Protein AF-G8S6R4-F1 (afdb_monomer_lite)

Secondary structure (DSSP, 8-state):
--TT-S--EEEEEETTEEEEEE-HHHHHHHHHHHHHHHHHHHTTPPPPPPPHHHHHHHHHHHHHHHHHHHH-

Structure (mmCIF, N/CA/C/O backbone):
data_AF-G8S6R4-F1
#
_entry.id   AF-G8S6R4-F1
#
loop_
_atom_site.group_PDB
_atom_site.id
_atom_site.type_symbol
_atom_site.label_atom_id
_atom_site.label_alt_id
_atom_site.label_comp_id
_atom_site.label_asym_id
_atom_site.label_entity_id
_atom_site.label_seq_id
_atom_site.pdbx_PDB_ins_code
_atom_site.Cartn_x
_atom_site.Cartn_y
_atom_site.Cartn_z
_atom_site.occupancy
_atom_site.B_iso_or_equiv
_atom_site.auth_seq_id
_atom_site.auth_comp_id
_atom_site.auth_asym_id
_atom_site.auth_atom_id
_atom_site.pdbx_PDB_model_num
ATOM 1 N N . MET A 1 1 ? 26.280 7.086 -0.955 1.00 38.34 1 MET A N 1
ATOM 2 C CA . MET A 1 1 ? 24.854 6.796 -1.209 1.00 38.34 1 MET A CA 1
ATOM 3 C C . MET A 1 1 ? 24.779 6.118 -2.559 1.00 38.34 1 MET A C 1
ATOM 5 O O . MET A 1 1 ? 25.259 6.695 -3.527 1.00 38.34 1 MET A O 1
ATOM 9 N N . ASN A 1 2 ? 24.326 4.867 -2.594 1.00 33.53 2 ASN A N 1
ATOM 10 C CA . ASN A 1 2 ? 24.267 4.069 -3.815 1.00 33.53 2 ASN A CA 1
ATOM 11 C C . ASN A 1 2 ? 22.893 4.323 -4.469 1.00 33.53 2 ASN A C 1
ATOM 13 O O . ASN A 1 2 ? 21.889 4.141 -3.783 1.00 33.53 2 AS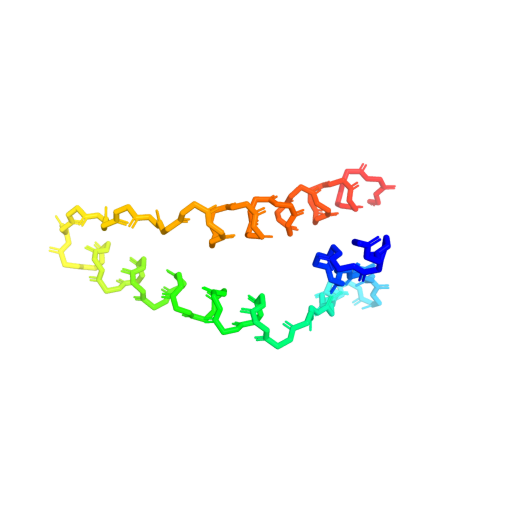N A O 1
ATOM 17 N N . PRO A 1 3 ? 22.796 4.744 -5.741 1.00 44.53 3 PRO A N 1
ATOM 18 C CA . PRO A 1 3 ? 21.525 5.094 -6.398 1.00 44.53 3 PRO A CA 1
ATOM 19 C C . PRO A 1 3 ? 20.590 3.894 -6.682 1.00 44.53 3 PRO A C 1
ATOM 21 O O . PRO A 1 3 ? 19.700 3.990 -7.518 1.00 44.53 3 PRO A O 1
ATOM 24 N N . LEU A 1 4 ? 20.781 2.767 -5.985 1.00 44.53 4 LEU A N 1
ATOM 25 C CA . LEU A 1 4 ? 20.019 1.521 -6.118 1.00 44.53 4 LEU A CA 1
ATOM 26 C C . LEU A 1 4 ? 19.065 1.249 -4.939 1.00 44.53 4 LEU A C 1
ATOM 28 O O . LEU A 1 4 ? 18.403 0.222 -4.937 1.00 44.53 4 LEU A O 1
ATOM 32 N N . GLU A 1 5 ? 18.968 2.132 -3.940 1.00 52.09 5 GLU A N 1
ATOM 33 C CA . GLU A 1 5 ? 18.152 1.894 -2.730 1.00 52.09 5 GLU A CA 1
ATOM 34 C C . GLU A 1 5 ? 16.756 2.548 -2.779 1.00 52.09 5 GLU A C 1
ATOM 36 O O . GLU A 1 5 ? 16.197 2.937 -1.754 1.00 52.09 5 GLU A O 1
ATOM 41 N N . GLY A 1 6 ? 16.178 2.686 -3.975 1.00 55.72 6 GLY A N 1
ATOM 42 C CA . GLY A 1 6 ? 14.741 2.937 -4.116 1.00 55.72 6 GLY A CA 1
ATOM 43 C C . GLY A 1 6 ? 13.942 1.651 -3.850 1.00 55.72 6 GLY A C 1
ATOM 44 O O . GLY A 1 6 ? 14.492 0.559 -4.005 1.00 55.72 6 GLY A O 1
ATOM 45 N N . PRO A 1 7 ? 12.663 1.727 -3.442 1.00 62.91 7 PRO A N 1
ATOM 46 C CA . PRO A 1 7 ? 11.823 0.536 -3.358 1.00 62.91 7 PRO A CA 1
ATOM 47 C C . PRO A 1 7 ? 11.790 -0.151 -4.730 1.00 62.91 7 PRO A C 1
ATOM 49 O O . PRO A 1 7 ? 11.443 0.468 -5.735 1.00 62.91 7 PRO A O 1
ATOM 52 N N . HIS A 1 8 ? 12.187 -1.423 -4.787 1.00 71.62 8 HIS A N 1
ATOM 53 C CA . HIS A 1 8 ? 12.108 -2.193 -6.025 1.00 71.62 8 HIS A CA 1
ATOM 54 C C . HIS A 1 8 ? 10.656 -2.607 -6.226 1.00 71.62 8 HIS A C 1
ATOM 56 O O . HIS A 1 8 ? 10.219 -3.594 -5.641 1.00 71.62 8 HIS A O 1
ATOM 62 N N . VAL A 1 9 ? 9.920 -1.841 -7.029 1.00 80.62 9 VAL A N 1
ATOM 63 C CA . VAL A 1 9 ? 8.532 -2.122 -7.404 1.00 80.62 9 VAL A CA 1
ATOM 64 C C . VAL A 1 9 ? 8.487 -2.464 -8.888 1.00 80.62 9 VAL A C 1
ATOM 66 O O . VAL A 1 9 ? 9.113 -1.803 -9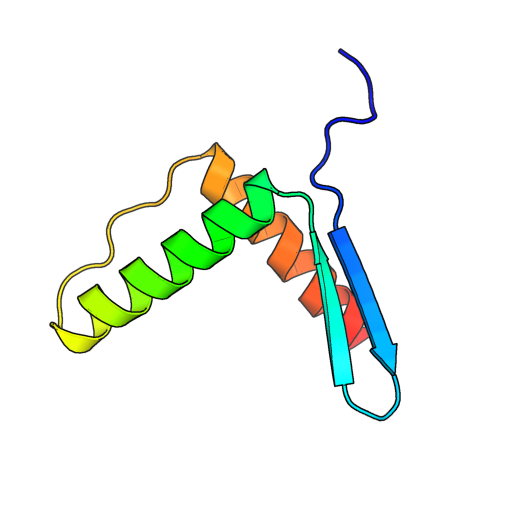.710 1.00 80.62 9 VAL A O 1
ATOM 69 N N . SER A 1 10 ? 7.752 -3.510 -9.250 1.00 83.31 10 SER A N 1
ATOM 70 C CA . SER A 1 10 ? 7.334 -3.711 -10.637 1.00 83.31 10 SER A CA 1
ATOM 71 C C . SER A 1 10 ? 5.919 -4.260 -10.687 1.00 83.31 10 SER A C 1
ATOM 73 O O . SER A 1 10 ? 5.546 -5.109 -9.875 1.00 83.31 10 SER A O 1
ATOM 75 N N . VAL A 1 11 ? 5.143 -3.775 -11.651 1.00 85.44 11 VAL A N 1
ATOM 76 C CA . VAL A 1 11 ? 3.756 -4.181 -11.880 1.00 85.44 11 VAL A CA 1
ATOM 77 C C . VAL A 1 11 ? 3.667 -4.835 -13.254 1.00 85.44 11 VAL A C 1
ATOM 79 O O . VAL A 1 11 ? 4.265 -4.363 -14.221 1.00 85.44 11 VAL A O 1
ATOM 82 N N . ARG A 1 12 ? 2.973 -5.968 -13.338 1.00 86.44 12 ARG A N 1
ATOM 83 C CA . ARG A 1 12 ? 2.746 -6.708 -14.585 1.00 86.44 12 ARG A CA 1
ATOM 84 C C . ARG A 1 12 ? 1.303 -7.183 -14.647 1.00 86.44 12 ARG A C 1
ATOM 86 O O . ARG A 1 12 ? 0.779 -7.639 -13.636 1.00 86.44 12 ARG A O 1
ATOM 93 N N . SER A 1 13 ? 0.698 -7.139 -15.829 1.00 84.62 13 SER A N 1
ATOM 94 C CA . SER A 1 13 ? -0.592 -7.765 -16.113 1.00 84.62 13 SER A CA 1
ATOM 95 C C . SER A 1 13 ? -0.392 -9.017 -16.957 1.00 84.62 13 SER A C 1
ATOM 97 O O . SER A 1 13 ? 0.385 -9.023 -17.915 1.00 84.62 13 SER A O 1
ATOM 99 N N . THR A 1 14 ? -1.059 -10.105 -16.598 1.00 86.38 14 THR A N 1
ATOM 100 C CA . THR A 1 14 ? -1.079 -11.348 -17.377 1.00 86.38 14 THR A CA 1
ATOM 101 C C . THR A 1 14 ? -2.462 -11.963 -17.242 1.00 86.38 14 THR A C 1
ATOM 103 O O . THR A 1 14 ? -2.905 -12.227 -16.130 1.00 86.38 14 THR A O 1
ATOM 106 N N . ASP A 1 15 ? -3.161 -12.142 -18.364 1.00 86.94 15 ASP A N 1
ATOM 107 C CA . ASP A 1 15 ? -4.498 -12.753 -18.427 1.00 86.94 15 ASP A CA 1
ATOM 108 C C . ASP A 1 15 ? -5.527 -12.132 -17.458 1.00 86.94 15 ASP A C 1
ATOM 110 O O . ASP A 1 15 ? -6.316 -12.823 -16.818 1.00 86.94 15 ASP A O 1
ATOM 114 N N . GLY A 1 16 ? -5.505 -10.799 -17.325 1.00 84.25 16 GLY A N 1
ATOM 115 C CA . GLY A 1 16 ? -6.397 -10.055 -16.425 1.00 84.25 16 GLY A CA 1
ATOM 116 C C . GLY A 1 16 ? -5.973 -10.059 -14.951 1.00 84.25 16 GLY A C 1
ATOM 117 O O . GLY A 1 16 ? -6.666 -9.481 -14.116 1.00 84.25 16 GLY A O 1
ATOM 118 N N . LEU A 1 17 ? -4.837 -10.674 -14.616 1.00 86.94 17 LEU A N 1
ATOM 119 C CA . LEU A 1 17 ? -4.246 -10.644 -13.280 1.00 86.94 17 LEU A CA 1
ATOM 120 C C . LEU A 1 17 ? -3.175 -9.563 -13.197 1.00 86.94 17 LEU A C 1
ATOM 122 O O . LEU A 1 17 ? -2.240 -9.561 -13.993 1.00 86.94 17 LEU A O 1
ATOM 126 N N . VAL A 1 18 ? -3.257 -8.706 -12.180 1.00 88.38 18 VAL A N 1
ATOM 127 C CA . VAL A 1 18 ? -2.197 -7.747 -11.848 1.00 88.38 18 VAL A CA 1
ATOM 128 C C . VAL A 1 18 ? -1.286 -8.360 -10.787 1.00 88.38 18 VAL A C 1
ATOM 130 O O . VAL A 1 18 ? -1.709 -8.643 -9.669 1.00 88.38 18 VAL A O 1
ATOM 133 N N . SER A 1 19 ? -0.023 -8.566 -11.149 1.00 91.00 19 SER A N 1
ATOM 134 C CA . SER A 1 19 ? 1.040 -9.044 -10.269 1.00 91.00 19 SER A CA 1
ATOM 135 C C . SER A 1 19 ? 1.972 -7.898 -9.902 1.00 91.00 19 SER A C 1
ATOM 137 O O . SER A 1 19 ? 2.501 -7.209 -10.774 1.00 91.00 19 SER A O 1
ATOM 139 N N . ILE A 1 20 ? 2.205 -7.727 -8.604 1.00 91.31 20 ILE A N 1
ATOM 140 C CA . ILE A 1 20 ? 3.081 -6.695 -8.055 1.00 91.31 20 ILE A CA 1
ATOM 141 C C . ILE A 1 20 ? 4.272 -7.395 -7.397 1.00 91.31 20 ILE A C 1
ATOM 143 O O . ILE A 1 20 ? 4.100 -8.202 -6.484 1.00 91.31 20 ILE A O 1
ATOM 147 N N . THR A 1 21 ? 5.483 -7.083 -7.852 1.00 92.31 21 THR A N 1
ATOM 148 C CA . THR A 1 21 ? 6.728 -7.522 -7.211 1.00 92.31 21 THR A CA 1
ATOM 149 C C . THR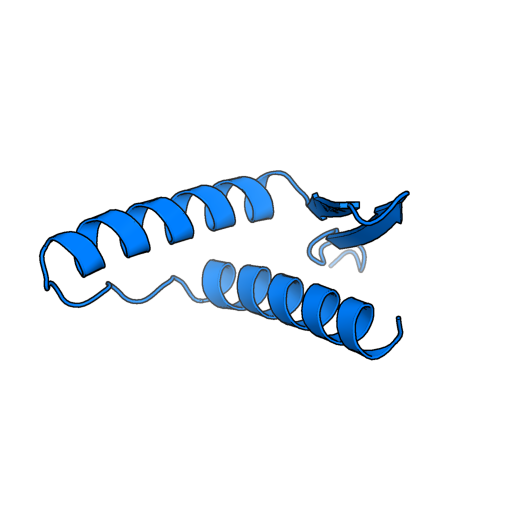 A 1 21 ? 7.301 -6.364 -6.412 1.00 92.31 21 THR A C 1
ATOM 151 O O . THR A 1 21 ? 7.512 -5.289 -6.970 1.00 92.31 21 THR A O 1
ATOM 154 N N . VAL A 1 22 ? 7.558 -6.595 -5.127 1.00 92.94 22 VAL A N 1
ATOM 155 C CA . VAL A 1 22 ? 8.121 -5.611 -4.195 1.00 92.94 22 VAL A CA 1
ATOM 156 C C . VAL A 1 22 ? 9.306 -6.196 -3.432 1.00 92.94 22 VAL A C 1
ATOM 158 O O . VAL A 1 22 ? 9.379 -7.410 -3.226 1.00 92.94 22 VAL A O 1
ATOM 161 N N . ASP A 1 23 ? 10.219 -5.342 -2.971 1.00 92.94 23 ASP A N 1
ATOM 162 C CA . ASP A 1 23 ? 11.231 -5.750 -1.997 1.00 92.94 23 ASP A CA 1
ATOM 163 C C . ASP A 1 23 ? 10.595 -6.186 -0.662 1.00 92.94 23 ASP A C 1
ATOM 165 O O . ASP A 1 23 ? 9.456 -5.838 -0.334 1.00 92.94 23 ASP A O 1
ATOM 169 N N . ARG A 1 24 ? 11.351 -6.954 0.132 1.00 94.00 24 ARG A N 1
ATOM 170 C CA . ARG A 1 24 ? 10.855 -7.530 1.390 1.00 94.00 24 ARG A CA 1
ATOM 171 C C . ARG A 1 24 ? 10.374 -6.474 2.388 1.00 94.00 24 ARG A C 1
ATOM 173 O O . ARG A 1 24 ? 9.365 -6.703 3.045 1.00 94.00 24 ARG A O 1
ATOM 180 N N . VAL A 1 25 ? 11.073 -5.345 2.509 1.00 94.25 25 VAL A N 1
ATOM 181 C CA . VAL A 1 25 ? 10.709 -4.293 3.472 1.00 94.25 25 VAL A CA 1
ATOM 182 C C . VAL A 1 25 ? 9.370 -3.682 3.074 1.00 94.25 25 VAL A C 1
ATOM 184 O O . VAL A 1 25 ? 8.466 -3.561 3.900 1.00 94.25 25 VAL A O 1
ATOM 187 N N . THR A 1 26 ? 9.210 -3.379 1.788 1.00 94.56 26 THR A N 1
ATOM 188 C CA . THR A 1 26 ? 7.955 -2.877 1.227 1.00 94.56 26 THR A CA 1
ATOM 189 C C . THR A 1 26 ? 6.818 -3.900 1.383 1.00 94.56 26 THR A C 1
ATOM 191 O O . THR A 1 26 ? 5.704 -3.515 1.738 1.00 94.56 26 THR A O 1
ATOM 194 N N . ALA A 1 27 ? 7.085 -5.203 1.223 1.00 95.19 27 ALA A N 1
ATOM 195 C CA . ALA A 1 27 ? 6.105 -6.269 1.469 1.00 95.19 27 ALA A CA 1
ATOM 196 C C . ALA A 1 27 ? 5.664 -6.351 2.942 1.00 95.19 27 ALA A C 1
ATOM 198 O O . ALA A 1 27 ? 4.469 -6.453 3.230 1.00 95.19 27 ALA A O 1
ATOM 199 N N . ASP A 1 28 ? 6.612 -6.278 3.881 1.00 96.62 28 ASP A N 1
ATOM 200 C CA . ASP A 1 28 ? 6.329 -6.303 5.319 1.00 96.62 28 ASP A CA 1
ATOM 201 C C . ASP A 1 28 ? 5.495 -5.083 5.741 1.00 96.62 28 ASP A C 1
ATOM 203 O O . ASP A 1 28 ? 4.543 -5.213 6.519 1.00 96.62 28 ASP A O 1
ATOM 207 N N . TYR A 1 29 ? 5.795 -3.912 5.177 1.00 95.94 29 TYR A N 1
ATOM 208 C CA . TYR A 1 29 ? 5.020 -2.688 5.375 1.00 95.94 29 TYR A CA 1
ATOM 209 C C . TYR A 1 29 ? 3.619 -2.767 4.784 1.00 95.94 29 TYR A C 1
ATOM 211 O O . TYR A 1 29 ? 2.666 -2.374 5.456 1.00 95.94 29 TYR A O 1
ATOM 219 N N . LEU A 1 30 ? 3.464 -3.329 3.584 1.00 95.19 30 LEU A N 1
ATOM 220 C CA . LEU A 1 30 ? 2.153 -3.531 2.974 1.00 95.19 30 LEU A CA 1
ATOM 221 C C . LEU A 1 30 ? 1.293 -4.467 3.833 1.00 95.19 30 LEU A C 1
ATOM 223 O O . LEU A 1 30 ? 0.148 -4.146 4.148 1.00 95.19 30 LEU A O 1
ATOM 227 N N . ARG A 1 31 ? 1.865 -5.592 4.282 1.00 96.38 31 ARG A N 1
ATOM 228 C CA . ARG A 1 31 ? 1.188 -6.544 5.175 1.00 96.38 31 ARG A CA 1
ATOM 229 C C . ARG A 1 31 ? 0.743 -5.874 6.475 1.00 96.38 31 ARG A C 1
ATOM 231 O O . ARG A 1 31 ? -0.388 -6.078 6.911 1.00 96.38 31 ARG A O 1
ATOM 238 N N . TYR A 1 32 ? 1.625 -5.091 7.095 1.00 95.94 32 TYR A N 1
ATOM 239 C CA . TYR A 1 32 ? 1.313 -4.365 8.325 1.00 95.94 32 TYR A CA 1
ATOM 240 C C . TYR A 1 32 ? 0.194 -3.340 8.114 1.00 95.94 32 TYR A C 1
ATOM 242 O O . TYR A 1 32 ? -0.771 -3.332 8.877 1.00 95.94 32 TYR A O 1
ATOM 250 N N . ALA A 1 33 ? 0.283 -2.524 7.061 1.00 95.44 33 ALA A N 1
ATOM 251 C CA . ALA A 1 33 ? -0.718 -1.510 6.748 1.00 95.44 33 ALA A CA 1
ATOM 252 C C . ALA A 1 33 ? -2.108 -2.127 6.530 1.00 95.44 33 ALA A C 1
ATOM 254 O O . ALA A 1 33 ? -3.081 -1.642 7.103 1.00 95.44 33 ALA A O 1
ATOM 255 N N . ILE A 1 34 ? -2.201 -3.227 5.773 1.00 95.19 34 ILE A N 1
ATOM 256 C CA . ILE A 1 34 ? -3.466 -3.945 5.543 1.00 95.19 34 ILE A CA 1
ATOM 257 C C . ILE A 1 34 ? -4.048 -4.468 6.863 1.00 95.19 34 ILE A C 1
ATOM 259 O O . ILE A 1 34 ? -5.243 -4.309 7.108 1.00 95.19 34 ILE A O 1
ATOM 263 N N . ALA A 1 35 ? -3.216 -5.058 7.726 1.00 94.94 35 ALA A N 1
ATOM 264 C CA . ALA A 1 35 ? -3.664 -5.584 9.013 1.00 94.94 35 ALA A CA 1
ATOM 265 C C . ALA A 1 35 ? -4.206 -4.476 9.932 1.00 94.94 35 ALA A C 1
ATOM 267 O O . ALA A 1 35 ? -5.318 -4.594 10.446 1.00 94.94 35 ALA A O 1
ATOM 268 N N . VAL A 1 36 ? -3.458 -3.377 10.082 1.00 94.81 36 VAL A N 1
ATOM 269 C CA . VAL A 1 36 ? -3.857 -2.231 10.913 1.00 94.81 36 VAL A CA 1
ATOM 270 C C . VAL A 1 36 ? -5.140 -1.596 10.391 1.00 94.81 36 VAL A C 1
ATOM 272 O O . VAL A 1 36 ? -6.041 -1.320 11.184 1.00 94.81 36 VAL A O 1
ATOM 275 N N . LEU A 1 37 ? -5.247 -1.388 9.074 1.00 94.06 37 LEU A N 1
ATOM 276 C CA . LEU A 1 37 ? -6.454 -0.850 8.451 1.00 94.06 37 LEU A CA 1
ATOM 277 C C . LEU A 1 37 ? -7.661 -1.747 8.728 1.00 94.06 37 LEU A C 1
ATOM 279 O O . LEU A 1 37 ? -8.679 -1.247 9.195 1.00 94.06 37 LEU A O 1
ATOM 283 N N . GLY A 1 38 ? -7.542 -3.057 8.498 1.00 93.56 38 GLY A N 1
ATOM 284 C CA . GLY A 1 38 ? -8.629 -4.007 8.734 1.00 93.56 38 GLY A CA 1
ATOM 285 C C . GLY A 1 38 ? -9.103 -4.016 10.188 1.00 93.56 38 GLY A C 1
ATOM 286 O O . GLY A 1 38 ? -10.299 -3.896 10.442 1.00 93.56 38 GLY A O 1
ATOM 287 N N . GLU A 1 39 ? -8.174 -4.097 11.141 1.00 94.62 39 GLU A N 1
ATOM 288 C CA . GLU A 1 39 ? -8.482 -4.113 12.574 1.00 94.62 39 GLU A CA 1
ATOM 289 C C . GLU A 1 39 ? -9.155 -2.815 13.035 1.00 94.62 39 GLU A C 1
ATOM 291 O O . GLU A 1 39 ? -10.212 -2.845 13.667 1.00 94.62 39 GLU A O 1
ATOM 296 N N . HIS A 1 40 ? -8.571 -1.663 12.696 1.00 95.19 40 HIS A N 1
ATOM 297 C CA . HIS A 1 40 ? -9.050 -0.379 13.200 1.00 95.19 40 HIS A CA 1
ATOM 298 C C . HIS A 1 40 ? -10.362 0.030 12.535 1.00 95.19 40 HIS A C 1
ATOM 300 O O . HIS A 1 40 ? -11.267 0.494 13.226 1.00 95.19 40 HIS A O 1
ATOM 306 N N . VAL A 1 41 ? -10.507 -0.193 11.224 1.00 91.56 41 VAL A N 1
ATOM 307 C CA . VAL A 1 41 ? -11.763 0.086 10.515 1.00 91.56 41 VAL A CA 1
ATOM 308 C C . VAL A 1 41 ? -12.885 -0.803 11.047 1.00 91.56 41 VAL A C 1
ATOM 310 O O . VAL A 1 41 ? -13.964 -0.289 11.335 1.00 91.56 41 VAL A O 1
ATOM 313 N N . ALA A 1 42 ? -12.639 -2.102 11.255 1.00 92.69 42 ALA A N 1
ATOM 314 C CA . ALA A 1 42 ? -13.641 -3.009 11.821 1.00 92.69 42 ALA A CA 1
ATOM 315 C C . ALA A 1 4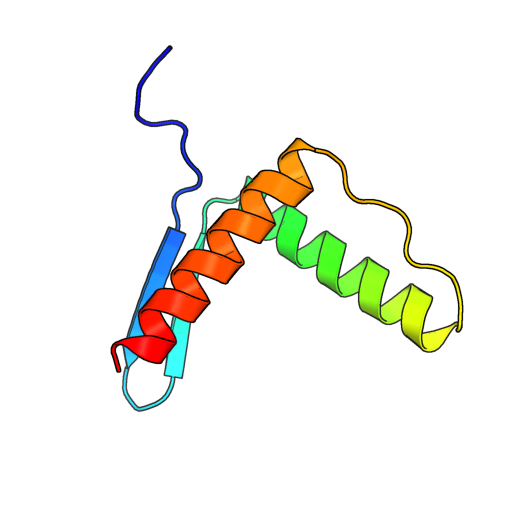2 ? -14.051 -2.616 13.249 1.00 92.69 42 ALA A C 1
ATOM 317 O O . ALA A 1 42 ? -15.216 -2.748 13.618 1.00 92.69 42 ALA A O 1
ATOM 318 N N . ALA A 1 43 ? -13.111 -2.097 14.040 1.00 93.81 43 ALA A N 1
ATOM 319 C CA . ALA A 1 43 ? -13.365 -1.621 15.394 1.00 93.81 43 ALA A CA 1
ATOM 320 C C . ALA A 1 43 ? -13.935 -0.188 15.461 1.00 93.81 43 ALA A C 1
ATOM 322 O O . ALA A 1 43 ? -14.170 0.318 16.558 1.00 93.81 43 ALA A O 1
ATOM 323 N N . GLY A 1 44 ? -14.125 0.499 14.324 1.00 94.81 44 GLY A N 1
ATOM 324 C CA . GLY A 1 44 ? -14.532 1.911 14.292 1.00 94.81 44 GLY A CA 1
ATOM 325 C C . GLY A 1 44 ? -13.513 2.860 14.937 1.00 94.81 44 GLY A C 1
ATOM 326 O O . GLY A 1 44 ? -13.857 3.966 15.353 1.00 94.81 44 GLY A O 1
ATOM 327 N N . MET A 1 45 ? -12.260 2.421 15.056 1.00 95.31 45 MET A N 1
ATOM 328 C CA . MET A 1 45 ? -11.173 3.168 15.671 1.00 95.31 45 MET A CA 1
ATOM 329 C C . MET A 1 45 ? -10.408 3.983 14.633 1.00 95.31 45 MET A C 1
ATOM 331 O O . MET A 1 45 ? -10.324 3.643 13.452 1.00 95.31 45 MET A O 1
ATOM 335 N N . LYS A 1 46 ? -9.784 5.069 15.096 1.00 93.81 46 LYS A N 1
ATOM 336 C CA . LYS A 1 46 ? -8.886 5.864 14.260 1.00 93.81 46 LYS A CA 1
ATOM 337 C C . LYS A 1 46 ? -7.657 5.036 13.884 1.00 93.81 46 LYS A C 1
ATOM 339 O O . LYS A 1 46 ? -6.975 4.514 14.759 1.00 93.81 46 LYS A O 1
ATOM 344 N N . VAL A 1 47 ? -7.340 4.994 12.594 1.00 92.50 47 VAL A N 1
ATOM 345 C CA . VAL A 1 47 ? -6.121 4.359 12.082 1.00 92.50 47 VAL A CA 1
ATOM 346 C C . VAL A 1 47 ? -4.896 5.157 12.559 1.00 92.50 47 VAL A C 1
ATOM 348 O O . VAL A 1 47 ? -4.862 6.381 12.370 1.00 92.50 47 VAL A O 1
ATOM 351 N N . PRO A 1 48 ? -3.898 4.518 13.195 1.00 91.88 48 PRO A N 1
ATOM 352 C CA . PRO A 1 48 ? -2.682 5.200 13.614 1.00 91.88 48 PRO A CA 1
ATOM 353 C C . PRO A 1 48 ? -1.880 5.693 12.397 1.00 91.88 48 PRO A C 1
ATOM 355 O O . PRO A 1 48 ? -1.917 5.069 11.334 1.00 91.88 48 PRO A O 1
ATOM 358 N N . PRO A 1 49 ? -1.144 6.812 12.526 1.00 92.19 49 PRO A N 1
ATOM 359 C CA . PRO A 1 49 ? -0.305 7.303 11.442 1.00 92.19 49 PRO A CA 1
ATOM 360 C C . PRO A 1 49 ? 0.829 6.316 11.134 1.00 92.19 49 PRO A C 1
ATOM 362 O O . PRO A 1 49 ? 1.418 5.723 12.038 1.00 92.19 49 PRO A O 1
ATOM 365 N N . MET A 1 50 ? 1.155 6.178 9.850 1.00 93.50 50 MET A N 1
ATOM 366 C CA . MET A 1 50 ? 2.317 5.412 9.396 1.00 93.50 50 MET A CA 1
ATOM 367 C C . MET A 1 50 ? 3.620 6.165 9.698 1.00 93.50 50 MET A C 1
ATOM 369 O O . MET A 1 50 ? 3.634 7.395 9.799 1.00 93.50 50 MET A O 1
ATOM 373 N N . SER A 1 51 ? 4.735 5.436 9.798 1.00 95.12 51 SER A N 1
ATOM 374 C CA . SER A 1 51 ? 6.059 6.067 9.811 1.00 95.12 51 SER A CA 1
ATOM 375 C C . SER A 1 51 ? 6.352 6.738 8.462 1.00 95.12 51 SER A C 1
ATOM 377 O O . SER A 1 51 ? 5.793 6.352 7.436 1.00 95.12 51 SER A O 1
ATOM 379 N N . ALA A 1 52 ? 7.252 7.726 8.444 1.00 94.31 52 ALA A N 1
ATOM 380 C CA . ALA A 1 52 ? 7.600 8.444 7.214 1.00 94.31 52 ALA A CA 1
ATOM 381 C C . ALA A 1 52 ? 8.165 7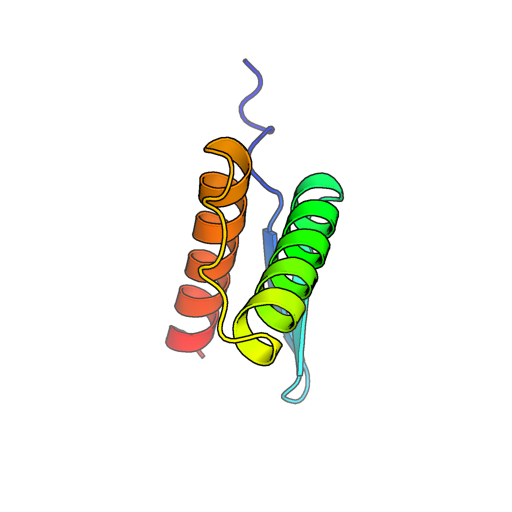.516 6.118 1.00 94.31 52 ALA A C 1
ATOM 383 O O . ALA A 1 52 ? 7.798 7.652 4.953 1.00 94.31 52 ALA A O 1
ATOM 384 N N . ASP A 1 53 ? 9.009 6.547 6.489 1.00 93.06 53 ASP A N 1
ATOM 385 C CA . ASP A 1 53 ? 9.566 5.563 5.547 1.00 93.06 53 ASP A CA 1
ATOM 386 C C . ASP A 1 53 ? 8.476 4.637 4.987 1.00 93.06 53 ASP A C 1
ATOM 388 O O . ASP A 1 53 ? 8.382 4.441 3.776 1.00 93.06 53 ASP A O 1
ATOM 392 N N . MET A 1 54 ? 7.573 4.151 5.847 1.00 94.31 54 MET A N 1
ATOM 393 C CA . MET A 1 54 ? 6.434 3.335 5.422 1.00 94.31 54 MET A CA 1
ATOM 394 C C . MET A 1 54 ? 5.512 4.106 4.476 1.00 94.31 54 MET A C 1
ATOM 396 O O . MET A 1 54 ? 5.165 3.595 3.414 1.00 94.31 54 MET A O 1
ATOM 400 N N . ALA A 1 55 ? 5.161 5.345 4.826 1.00 93.88 55 ALA A N 1
ATOM 401 C CA . ALA A 1 55 ? 4.333 6.206 3.991 1.00 93.88 55 ALA A CA 1
ATOM 402 C C . ALA A 1 55 ? 4.988 6.477 2.628 1.00 93.88 55 ALA A C 1
ATOM 404 O O . ALA A 1 55 ? 4.314 6.412 1.605 1.00 93.88 55 ALA A O 1
ATOM 405 N N . THR A 1 56 ? 6.302 6.716 2.599 1.00 93.00 56 THR A N 1
ATOM 406 C CA . THR A 1 56 ? 7.051 6.953 1.355 1.00 93.00 56 THR A CA 1
ATOM 407 C C . THR A 1 56 ? 7.057 5.709 0.468 1.00 93.00 56 THR A C 1
ATOM 409 O O . THR A 1 56 ? 6.711 5.782 -0.708 1.00 93.00 56 THR A O 1
ATOM 412 N N . ARG A 1 57 ? 7.399 4.542 1.027 1.00 93.19 57 ARG A N 1
ATOM 413 C CA . ARG A 1 57 ? 7.468 3.281 0.274 1.00 93.19 57 ARG A CA 1
ATOM 414 C C . ARG A 1 57 ? 6.108 2.846 -0.257 1.00 93.19 57 ARG A C 1
ATOM 416 O O . ARG A 1 57 ? 6.000 2.501 -1.430 1.00 93.19 57 ARG A O 1
ATOM 423 N N . LEU A 1 58 ? 5.075 2.881 0.586 1.00 94.06 58 LEU A N 1
ATOM 424 C CA . LEU A 1 58 ? 3.722 2.496 0.184 1.00 94.06 58 LEU A CA 1
ATOM 425 C C . LEU A 1 58 ? 3.088 3.527 -0.755 1.00 94.06 58 LEU A C 1
ATOM 427 O O . LEU A 1 58 ? 2.384 3.133 -1.676 1.00 94.06 58 LEU A O 1
ATOM 431 N N . GLY A 1 59 ? 3.374 4.819 -0.579 1.00 93.19 59 GLY A N 1
ATOM 432 C CA . GLY A 1 59 ? 2.954 5.865 -1.512 1.00 93.19 59 GLY A CA 1
ATOM 433 C C . GLY A 1 59 ? 3.536 5.652 -2.910 1.00 93.19 59 GLY A C 1
ATOM 434 O O . GLY A 1 59 ? 2.787 5.619 -3.881 1.00 93.19 59 GLY A O 1
ATOM 435 N N . ASN A 1 60 ? 4.846 5.407 -3.008 1.00 91.19 60 ASN A N 1
ATOM 436 C CA . ASN A 1 60 ? 5.493 5.087 -4.284 1.00 91.19 60 ASN A CA 1
ATOM 437 C C . ASN A 1 60 ? 4.899 3.822 -4.915 1.00 91.19 60 ASN A C 1
ATOM 439 O O . ASN A 1 60 ? 4.589 3.820 -6.100 1.00 91.19 60 ASN A O 1
ATOM 443 N N . LEU A 1 61 ? 4.672 2.772 -4.118 1.00 92.19 61 LEU A N 1
ATOM 444 C CA . LEU A 1 61 ? 4.019 1.550 -4.586 1.00 92.19 61 LEU A CA 1
ATOM 445 C C . LEU A 1 61 ? 2.626 1.824 -5.179 1.00 92.19 61 LEU A C 1
ATOM 447 O O . LEU A 1 61 ? 2.303 1.293 -6.238 1.00 92.19 61 LEU A O 1
ATOM 451 N N . MET A 1 62 ? 1.797 2.627 -4.507 1.00 93.12 62 MET A N 1
ATOM 452 C CA . MET A 1 62 ? 0.454 2.955 -5.000 1.00 93.12 62 MET A CA 1
ATOM 453 C C . MET A 1 62 ? 0.503 3.790 -6.282 1.00 93.12 62 MET A C 1
ATOM 455 O O . MET A 1 62 ? -0.275 3.516 -7.191 1.00 93.12 62 MET A O 1
ATOM 459 N N . ASN A 1 63 ? 1.439 4.738 -6.387 1.00 91.69 63 ASN A N 1
ATOM 460 C CA . ASN A 1 63 ? 1.624 5.537 -7.599 1.00 91.69 63 ASN A CA 1
ATOM 461 C C . ASN A 1 63 ? 2.015 4.664 -8.800 1.00 91.69 63 ASN A C 1
ATOM 463 O O . ASN A 1 63 ? 1.398 4.778 -9.850 1.00 91.69 63 ASN A O 1
ATOM 467 N N . GLU A 1 64 ? 2.967 3.743 -8.636 1.00 89.44 64 GLU A N 1
ATOM 468 C CA . GLU A 1 64 ? 3.386 2.811 -9.699 1.00 89.44 64 GLU A CA 1
ATOM 469 C C . GLU A 1 64 ? 2.224 1.927 -10.179 1.00 89.44 64 GLU A C 1
ATOM 471 O O . GLU A 1 64 ? 2.048 1.688 -11.374 1.00 89.44 64 GLU A O 1
ATOM 476 N N . VAL A 1 65 ? 1.389 1.455 -9.247 1.00 90.12 65 VAL A N 1
ATOM 477 C CA . VAL A 1 65 ? 0.184 0.686 -9.582 1.00 90.12 65 VAL A CA 1
ATOM 478 C C . VAL A 1 65 ? -0.831 1.556 -10.321 1.00 90.12 65 VAL A C 1
ATOM 480 O O . VAL A 1 65 ? -1.392 1.113 -11.320 1.00 90.12 65 VAL A O 1
ATOM 483 N N . GLU A 1 66 ? -1.068 2.784 -9.862 1.00 91.62 66 GLU A N 1
ATOM 484 C CA . GLU A 1 66 ? -1.999 3.710 -10.507 1.00 91.62 66 GLU A CA 1
ATOM 485 C C . GLU A 1 66 ? -1.543 4.083 -11.922 1.00 91.62 66 GLU A C 1
ATOM 487 O O . GLU A 1 66 ? -2.345 4.045 -12.854 1.00 91.62 66 GLU A O 1
ATOM 492 N N . GLU A 1 67 ? -0.263 4.403 -12.105 1.00 89.88 67 GLU A N 1
ATOM 493 C CA . GLU A 1 67 ? 0.322 4.701 -13.413 1.00 89.88 67 GLU A CA 1
ATOM 494 C C . GLU A 1 67 ? 0.202 3.505 -14.358 1.00 89.88 67 GLU A C 1
ATOM 496 O O . GLU A 1 67 ? -0.242 3.662 -15.499 1.00 89.88 67 GLU A O 1
ATOM 501 N N . TYR A 1 68 ? 0.504 2.299 -13.868 1.00 88.25 68 TYR A N 1
ATOM 502 C CA . TYR A 1 68 ? 0.348 1.075 -14.643 1.00 88.25 68 TYR A CA 1
ATOM 503 C C . TYR A 1 68 ? -1.104 0.858 -15.094 1.00 88.25 68 TYR A C 1
ATOM 505 O O . TYR A 1 68 ? -1.340 0.584 -16.271 1.00 88.25 68 TYR A O 1
ATOM 513 N N . LEU A 1 69 ? -2.067 1.015 -14.179 1.00 87.31 69 LEU A N 1
ATOM 514 C CA . LEU A 1 69 ? -3.499 0.839 -14.444 1.00 87.31 69 LEU A CA 1
ATOM 515 C C . LEU A 1 69 ? -4.107 1.945 -15.313 1.00 87.31 69 LEU A C 1
ATOM 517 O O . LEU A 1 69 ? -5.160 1.738 -15.897 1.00 87.31 69 LEU A O 1
ATOM 521 N N . ARG A 1 70 ? -3.498 3.133 -15.386 1.00 90.31 70 ARG A N 1
ATOM 522 C CA . ARG A 1 70 ? -3.937 4.194 -16.308 1.00 90.31 70 ARG A CA 1
ATOM 523 C C . ARG A 1 70 ? -3.449 3.966 -17.733 1.00 90.31 70 ARG A C 1
ATOM 525 O O . ARG A 1 70 ? -4.080 4.445 -18.671 1.00 90.31 70 ARG A O 1
ATOM 532 N N . ALA A 1 71 ? -2.301 3.313 -17.888 1.00 86.12 71 ALA A N 1
ATOM 533 C CA . ALA A 1 71 ? -1.681 3.070 -19.185 1.00 86.12 71 ALA A CA 1
ATOM 534 C C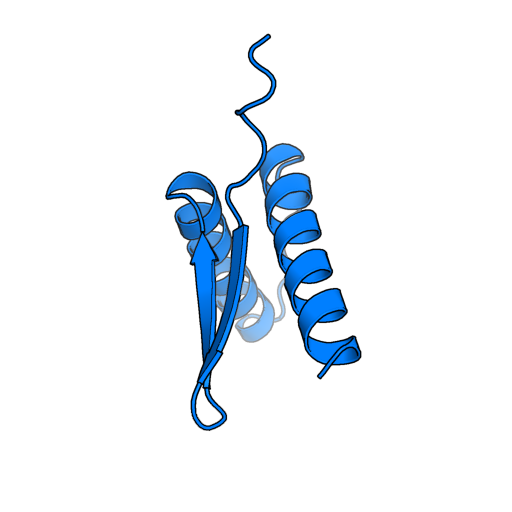 . ALA A 1 71 ? -2.240 1.837 -19.922 1.00 86.12 71 ALA A C 1
ATOM 536 O O . ALA A 1 71 ? -1.925 1.658 -21.100 1.00 86.12 71 ALA A O 1
ATOM 537 N N . HIS A 1 72 ? -3.034 1.000 -19.248 1.00 79.12 72 HIS A N 1
ATOM 538 C CA . HIS A 1 72 ? -3.566 -0.272 -19.751 1.00 79.12 72 HIS A CA 1
ATOM 539 C C . HIS A 1 72 ? -5.063 -0.392 -19.459 1.00 79.12 72 HIS A C 1
ATOM 541 O O . HIS A 1 72 ? -5.733 -1.141 -20.204 1.00 79.12 72 HIS A O 1
#

Radius of gyration: 14.14 Å; chains: 1; bounding box: 39×21×35 Å

Foldseek 3Di:
DDPPPAWDWDWDDDPNDIDIDTDPVLVVLVVVQVVQCVVQVVVVHDRDDDDPVSCVSVVVNVVNVVVVVVVD

Sequence (72 aa):
MNPLEGPHVSVRSTDGLVSITVDRVTADYLRYAIAVLGEHVAAGMKVPPMSADMATRLGNLMNEVEEYLRAH

pLDDT: mean 87.08, std 14.05, range [33.53, 96.62]